Protein AF-A0A8S8YFL4-F1 (afdb_monomer_lite)

pLDDT: mean 92.94, std 5.07, range [57.19, 97.56]

Foldseek 3Di:
DKDFDFDPPADLVRQQAQVRTDDIDDDVVCVDPVNVLLSVLVVQLVNCVRNSCVDCDPVSVVSSVVPPDPVSVVCVVVVVVVVLLVQFQWWFADPPPRDTDGHNDDPVQVDADPPVRHTTDIDTRDD

Structure (mmCIF, N/CA/C/O backbone):
data_AF-A0A8S8YFL4-F1
#
_entry.id   AF-A0A8S8YFL4-F1
#
loop_
_atom_site.group_PDB
_atom_site.id
_atom_site.type_symbol
_atom_site.label_atom_id
_atom_site.label_alt_id
_atom_site.label_comp_id
_atom_site.label_asym_id
_atom_site.label_entity_id
_atom_site.label_seq_id
_atom_site.pdbx_PDB_ins_code
_atom_site.Cartn_x
_atom_site.Cartn_y
_atom_site.Cartn_z
_atom_site.occupancy
_atom_site.B_iso_or_equiv
_atom_site.auth_seq_id
_atom_site.auth_comp_id
_atom_site.auth_asym_id
_atom_site.auth_atom_id
_atom_site.pdbx_PDB_model_num
ATOM 1 N N . MET A 1 1 ? 3.281 -4.051 2.993 1.00 66.69 1 MET A N 1
ATOM 2 C CA . MET A 1 1 ? 3.580 -3.360 1.726 1.00 66.69 1 MET A CA 1
ATOM 3 C C . MET A 1 1 ? 4.784 -4.045 1.109 1.00 66.69 1 MET A C 1
ATOM 5 O O . MET A 1 1 ? 5.676 -4.395 1.877 1.00 66.69 1 MET A O 1
ATOM 9 N N . LEU A 1 2 ? 4.755 -4.304 -0.199 1.00 84.00 2 LEU A N 1
ATOM 10 C CA . LEU A 1 2 ? 5.945 -4.722 -0.941 1.00 84.00 2 LEU A CA 1
ATOM 11 C C . LEU A 1 2 ? 6.765 -3.480 -1.292 1.00 84.00 2 LEU A C 1
ATOM 13 O O . LEU A 1 2 ? 6.191 -2.397 -1.393 1.00 84.00 2 LEU A O 1
ATOM 17 N N . VAL A 1 3 ? 8.089 -3.615 -1.353 1.00 90.00 3 VAL A N 1
ATOM 18 C CA . VAL A 1 3 ? 8.978 -2.486 -1.656 1.00 90.00 3 VAL A CA 1
ATOM 19 C C . VAL A 1 3 ? 10.197 -2.961 -2.436 1.00 90.00 3 VAL A C 1
ATOM 21 O O . VAL A 1 3 ? 11.022 -3.704 -1.903 1.00 90.00 3 VAL A O 1
ATOM 24 N N . CYS A 1 4 ? 10.369 -2.451 -3.651 1.00 91.31 4 CYS A N 1
ATOM 25 C CA . CYS A 1 4 ? 11.626 -2.494 -4.379 1.00 91.31 4 CYS A CA 1
ATOM 26 C C . CYS A 1 4 ? 12.638 -1.542 -3.724 1.00 91.31 4 CYS A C 1
ATOM 28 O O . CYS A 1 4 ? 12.422 -0.329 -3.619 1.00 91.31 4 CYS A O 1
ATOM 30 N N . ARG A 1 5 ? 13.754 -2.095 -3.245 1.00 93.44 5 ARG A N 1
ATOM 31 C CA . ARG A 1 5 ? 14.865 -1.333 -2.674 1.00 93.44 5 ARG A CA 1
ATOM 32 C C . ARG A 1 5 ? 16.035 -1.328 -3.632 1.00 93.44 5 ARG A C 1
ATOM 34 O O . ARG A 1 5 ? 16.544 -2.382 -4.000 1.00 93.44 5 ARG A O 1
ATOM 41 N N . TYR A 1 6 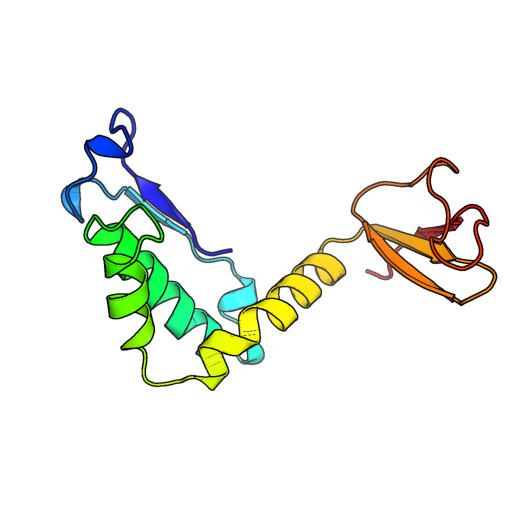? 16.521 -0.134 -3.926 1.00 94.19 6 TYR A N 1
ATOM 42 C CA . TYR A 1 6 ? 17.676 0.082 -4.786 1.00 94.19 6 TYR A CA 1
ATOM 43 C C . TYR A 1 6 ? 18.982 0.080 -3.987 1.00 94.19 6 TYR A C 1
ATOM 45 O O . TYR A 1 6 ? 18.990 0.222 -2.756 1.00 94.19 6 TYR A O 1
ATOM 53 N N . ARG A 1 7 ? 20.101 -0.119 -4.684 1.00 93.81 7 ARG A N 1
ATOM 54 C CA . ARG A 1 7 ? 21.445 -0.044 -4.107 1.00 93.81 7 ARG A CA 1
ATOM 55 C C . ARG A 1 7 ? 21.712 1.367 -3.571 1.00 93.81 7 ARG A C 1
ATOM 57 O O . ARG A 1 7 ? 21.191 2.362 -4.074 1.00 93.81 7 ARG A O 1
ATOM 64 N N . ARG A 1 8 ? 22.512 1.455 -2.504 1.00 92.25 8 ARG A N 1
ATOM 65 C CA . ARG A 1 8 ? 22.881 2.746 -1.899 1.00 92.25 8 ARG A CA 1
ATOM 66 C C . ARG A 1 8 ? 23.654 3.593 -2.915 1.00 92.25 8 ARG A C 1
ATOM 68 O O . ARG A 1 8 ? 24.486 3.056 -3.633 1.00 92.25 8 ARG A O 1
ATOM 75 N N . GLY A 1 9 ? 23.398 4.900 -2.929 1.00 90.25 9 GLY A N 1
ATOM 76 C CA . GLY A 1 9 ? 24.077 5.856 -3.813 1.00 90.25 9 GLY A CA 1
ATOM 77 C C . GLY A 1 9 ? 23.388 6.100 -5.158 1.00 90.25 9 GLY A C 1
ATOM 78 O O . GLY A 1 9 ? 23.768 7.036 -5.849 1.00 90.25 9 GLY A O 1
ATOM 79 N N . ILE A 1 10 ? 22.351 5.329 -5.506 1.00 88.50 10 ILE A N 1
ATOM 80 C CA . ILE A 1 10 ? 21.576 5.529 -6.737 1.00 88.50 10 ILE A CA 1
ATOM 81 C C . ILE A 1 10 ? 20.380 6.435 -6.435 1.00 88.50 10 ILE A C 1
ATOM 83 O O . ILE A 1 10 ? 19.535 6.115 -5.592 1.00 88.50 10 ILE A O 1
ATOM 87 N N . SER A 1 11 ? 20.303 7.582 -7.107 1.00 87.75 11 SER A N 1
ATOM 88 C CA . SER A 1 11 ? 19.131 8.459 -7.032 1.00 87.75 11 SER A CA 1
ATOM 89 C C . SER A 1 11 ? 17.991 7.935 -7.908 1.00 87.75 11 SER A C 1
ATOM 91 O O . SER A 1 11 ? 18.220 7.205 -8.868 1.00 87.75 11 SER A O 1
ATOM 93 N N . LYS A 1 12 ? 16.745 8.349 -7.635 1.00 82.50 12 LYS A N 1
ATOM 94 C CA . LYS A 1 12 ? 15.580 7.894 -8.417 1.00 82.50 12 LYS A CA 1
ATOM 95 C C . LYS A 1 12 ? 15.700 8.146 -9.923 1.00 82.50 12 LYS A C 1
ATOM 97 O O . LYS A 1 12 ? 15.211 7.337 -10.698 1.00 82.50 12 LYS A O 1
ATOM 102 N N . ALA A 1 13 ? 16.341 9.248 -10.312 1.00 86.38 13 ALA A N 1
ATOM 103 C CA . ALA A 1 13 ? 16.539 9.620 -11.711 1.00 86.38 13 ALA A CA 1
ATOM 104 C C . ALA A 1 13 ? 17.612 8.775 -12.423 1.00 86.38 13 ALA A C 1
ATOM 106 O O . ALA A 1 13 ? 17.664 8.773 -13.645 1.00 86.38 13 ALA A O 1
ATOM 107 N N . GLN A 1 14 ? 18.465 8.077 -11.668 1.00 89.62 14 GLN A N 1
ATOM 108 C CA . GLN A 1 14 ? 19.542 7.230 -12.192 1.00 89.62 14 GLN A CA 1
ATOM 109 C C . GLN A 1 14 ? 19.158 5.750 -12.265 1.00 89.62 14 GLN A C 1
ATOM 111 O O . GLN A 1 14 ? 19.923 4.959 -12.806 1.00 89.62 14 GLN A O 1
ATOM 116 N N . ILE A 1 15 ? 18.012 5.364 -11.698 1.00 92.12 15 ILE A N 1
ATOM 117 C CA . ILE A 1 15 ? 17.552 3.978 -11.737 1.00 92.12 15 ILE A CA 1
ATOM 118 C C . ILE A 1 15 ? 17.213 3.635 -13.184 1.00 92.12 15 ILE A C 1
ATOM 120 O O . ILE A 1 15 ? 16.320 4.232 -13.784 1.00 92.12 15 ILE A O 1
ATOM 124 N N . SER A 1 16 ? 17.927 2.652 -13.710 1.00 90.56 16 SER A N 1
ATOM 125 C CA . SER A 1 16 ? 17.874 2.241 -15.109 1.00 90.56 16 SER A CA 1
ATOM 126 C C . SER A 1 16 ? 17.317 0.832 -15.289 1.00 90.56 16 SER A C 1
ATOM 128 O O . SER A 1 16 ? 16.806 0.511 -16.359 1.00 90.56 16 SER A O 1
ATOM 130 N N . GLY A 1 17 ? 17.374 -0.005 -14.248 1.00 92.19 17 GLY A N 1
ATOM 131 C CA . GLY A 1 17 ? 16.852 -1.362 -14.327 1.00 92.19 17 GLY A CA 1
ATOM 132 C C . GLY A 1 17 ? 17.313 -2.296 -13.204 1.00 92.19 17 GLY A C 1
ATOM 133 O O . GLY A 1 17 ? 17.737 -1.843 -12.135 1.00 92.19 17 GLY A O 1
ATOM 134 N N . PRO A 1 18 ? 17.249 -3.623 -13.433 1.00 93.75 18 PRO A N 1
ATOM 135 C CA . PRO A 1 18 ? 17.409 -4.618 -12.373 1.00 93.75 18 PRO A CA 1
ATOM 136 C C . PRO A 1 18 ? 18.779 -4.619 -11.685 1.00 93.75 18 PRO A C 1
ATOM 138 O O . PRO A 1 18 ? 18.869 -4.985 -10.515 1.00 93.75 18 PRO A O 1
ATOM 141 N N . SER A 1 19 ? 19.845 -4.187 -12.368 1.00 94.19 19 SER A N 1
ATOM 142 C CA . SER A 1 19 ? 21.195 -4.070 -11.789 1.00 94.19 19 SER A CA 1
ATOM 143 C C . SER A 1 19 ? 21.254 -3.106 -10.603 1.00 94.19 19 SER A C 1
ATOM 145 O O . SER A 1 19 ? 22.072 -3.282 -9.695 1.00 94.19 19 SER A O 1
ATOM 147 N N . ASP A 1 20 ? 20.357 -2.122 -10.588 1.00 94.81 20 ASP A N 1
ATOM 148 C CA . ASP A 1 20 ? 20.268 -1.090 -9.559 1.00 94.81 20 ASP A CA 1
ATOM 149 C C . ASP A 1 20 ? 19.438 -1.555 -8.357 1.00 94.81 20 ASP A C 1
ATOM 151 O O . ASP A 1 20 ? 19.451 -0.922 -7.297 1.00 94.81 20 ASP A O 1
ATOM 155 N N . VAL A 1 21 ? 18.730 -2.681 -8.487 1.00 95.19 21 VAL A N 1
ATOM 156 C CA . VAL A 1 21 ? 17.904 -3.270 -7.435 1.00 95.19 21 VAL A CA 1
ATOM 157 C C . VAL A 1 21 ? 18.782 -4.068 -6.475 1.00 95.19 21 VAL A C 1
ATOM 159 O O . VAL A 1 21 ? 19.644 -4.857 -6.859 1.00 95.19 21 VAL A O 1
ATOM 162 N N . ARG A 1 22 ? 18.565 -3.854 -5.178 1.00 95.56 22 ARG A N 1
ATOM 163 C CA . ARG A 1 22 ? 19.196 -4.612 -4.095 1.00 95.56 22 ARG A CA 1
ATOM 164 C C . ARG A 1 22 ? 18.320 -5.782 -3.664 1.00 95.56 22 ARG A C 1
ATOM 166 O O . ARG A 1 22 ? 18.818 -6.886 -3.489 1.00 95.56 22 ARG A O 1
ATOM 173 N N . CYS A 1 23 ? 17.041 -5.520 -3.417 1.00 94.62 23 CYS A N 1
ATOM 174 C CA . CYS A 1 23 ? 16.068 -6.532 -3.016 1.00 94.62 23 CYS A CA 1
ATOM 175 C C . CYS A 1 23 ? 14.640 -6.037 -3.254 1.00 94.62 23 CYS A C 1
ATOM 177 O O . CYS A 1 23 ? 14.392 -4.831 -3.285 1.00 94.62 23 CYS A O 1
ATOM 179 N N . VAL A 1 24 ? 13.702 -6.976 -3.364 1.00 93.50 24 VAL A N 1
ATOM 180 C CA . VAL A 1 24 ? 12.263 -6.706 -3.297 1.00 93.50 24 VAL A CA 1
ATOM 181 C C . VAL A 1 24 ? 11.747 -7.312 -1.998 1.00 93.50 24 VAL A C 1
ATOM 183 O O . VAL A 1 24 ? 11.753 -8.530 -1.829 1.00 93.50 24 VAL A O 1
ATOM 186 N N . ASP A 1 25 ? 11.337 -6.463 -1.060 1.00 93.94 25 ASP A N 1
ATOM 187 C CA . ASP A 1 25 ? 10.814 -6.916 0.226 1.00 93.94 25 ASP A CA 1
ATOM 188 C C . ASP A 1 25 ? 9.338 -7.282 0.089 1.00 93.94 25 ASP A C 1
ATOM 190 O O . ASP A 1 25 ? 8.545 -6.492 -0.429 1.00 93.94 25 ASP A O 1
ATOM 194 N N . ILE A 1 26 ? 8.952 -8.435 0.639 1.00 90.38 26 ILE A N 1
ATOM 195 C CA . ILE A 1 26 ? 7.560 -8.880 0.697 1.00 90.38 26 ILE A CA 1
ATOM 196 C C . ILE A 1 26 ? 7.069 -8.875 2.135 1.00 90.38 26 ILE A C 1
ATOM 198 O O . ILE A 1 26 ? 7.676 -9.449 3.034 1.00 90.38 26 ILE A O 1
ATOM 202 N N . HIS A 1 27 ? 5.933 -8.217 2.363 1.00 90.69 27 HIS A N 1
ATOM 203 C CA . HIS A 1 27 ? 5.309 -8.228 3.676 1.00 90.69 27 HIS A CA 1
ATOM 204 C C . HIS A 1 27 ? 4.718 -9.620 3.962 1.00 90.69 27 HIS A C 1
ATOM 206 O O . HIS A 1 27 ? 3.858 -10.044 3.191 1.00 90.69 27 HIS A O 1
ATOM 212 N N . PRO A 1 28 ? 5.051 -10.284 5.086 1.00 92.12 28 PRO A N 1
ATOM 213 C CA . PRO A 1 28 ? 4.643 -11.670 5.348 1.00 92.12 28 PRO A CA 1
ATOM 214 C C . PRO A 1 28 ? 3.135 -11.928 5.246 1.00 92.12 28 PRO A C 1
ATOM 216 O O . PRO A 1 28 ? 2.715 -12.937 4.701 1.00 92.12 28 PRO A O 1
ATOM 219 N N . VAL A 1 29 ? 2.300 -10.981 5.693 1.00 93.31 29 VAL A N 1
ATOM 220 C CA . VAL A 1 29 ? 0.828 -11.081 5.566 1.00 93.31 29 VAL A CA 1
ATOM 221 C C . VAL A 1 29 ? 0.363 -11.211 4.111 1.00 93.31 29 VAL A C 1
ATOM 223 O O . VAL A 1 29 ? -0.614 -11.895 3.857 1.00 93.31 29 VAL A O 1
ATOM 226 N N . ALA A 1 30 ? 1.061 -10.617 3.137 1.00 92.50 30 ALA A N 1
ATOM 227 C CA . ALA A 1 30 ? 0.698 -10.791 1.728 1.00 92.50 30 ALA A CA 1
ATOM 228 C C . ALA A 1 30 ? 0.873 -12.249 1.263 1.00 92.50 30 ALA A C 1
ATOM 230 O O . ALA A 1 30 ? 0.181 -12.680 0.352 1.00 92.50 30 ALA A O 1
ATOM 231 N N . MET A 1 31 ? 1.754 -13.018 1.910 1.00 92.50 31 MET A N 1
ATOM 232 C CA . MET A 1 31 ? 2.007 -14.422 1.576 1.00 92.50 31 MET A CA 1
ATOM 233 C C . MET A 1 31 ? 0.970 -15.387 2.165 1.00 92.50 31 MET A C 1
ATOM 235 O O . MET A 1 31 ? 1.034 -16.582 1.889 1.00 92.50 31 MET A O 1
ATOM 239 N N . GLN A 1 32 ? 0.024 -14.899 2.972 1.00 94.81 32 GLN A N 1
ATOM 240 C CA . GLN A 1 32 ? -1.070 -15.728 3.474 1.00 94.81 32 GLN A CA 1
ATOM 241 C C . GLN A 1 32 ? -2.059 -16.044 2.338 1.00 94.81 32 GLN A C 1
ATOM 243 O O . GLN A 1 32 ? -2.203 -15.273 1.385 1.00 94.81 32 GLN A O 1
ATOM 248 N N . VAL A 1 33 ? -2.715 -17.205 2.415 1.00 94.50 33 VAL A N 1
ATOM 249 C CA . VAL A 1 33 ? -3.519 -17.779 1.319 1.00 94.50 33 VAL A CA 1
ATOM 250 C C . VAL A 1 33 ? -4.613 -16.821 0.848 1.00 94.50 33 VAL A C 1
ATOM 252 O O . VAL A 1 33 ? -4.817 -16.664 -0.356 1.00 94.50 33 VAL A O 1
ATOM 255 N N . GLU A 1 34 ? -5.256 -16.122 1.776 1.00 94.88 34 GLU A N 1
ATOM 256 C CA . GLU A 1 34 ? -6.317 -15.154 1.508 1.00 94.88 34 GLU A CA 1
ATOM 257 C C . GLU A 1 34 ? -5.844 -13.941 0.684 1.00 94.88 34 GLU A C 1
ATOM 259 O O . GLU A 1 34 ? -6.646 -13.284 0.019 1.00 94.88 34 GLU A O 1
ATOM 264 N N . TRP A 1 35 ? -4.537 -13.659 0.676 1.00 95.88 35 TRP A N 1
ATOM 265 C CA . TRP A 1 35 ? -3.933 -12.529 -0.032 1.00 95.88 35 TRP A CA 1
ATOM 266 C C . TRP A 1 35 ? -3.133 -12.937 -1.267 1.00 95.88 35 TRP A C 1
ATOM 268 O O . TRP A 1 35 ? -2.610 -12.063 -1.956 1.00 95.88 35 TRP A O 1
ATOM 278 N N . ARG A 1 36 ? -3.075 -14.230 -1.608 1.00 92.69 36 ARG A N 1
ATOM 279 C CA . ARG A 1 36 ? -2.213 -14.760 -2.679 1.00 92.69 36 ARG A CA 1
ATOM 280 C C . ARG A 1 36 ? -2.404 -14.059 -4.029 1.00 92.69 36 ARG A C 1
ATOM 282 O O . ARG A 1 36 ? -1.421 -13.749 -4.699 1.00 92.69 36 ARG A O 1
ATOM 289 N N . LEU A 1 37 ? -3.648 -13.773 -4.422 1.00 94.25 37 LEU A N 1
ATOM 290 C CA . LEU A 1 37 ? -3.940 -13.047 -5.668 1.00 94.25 37 LEU A CA 1
ATOM 291 C C . LEU A 1 37 ? -3.386 -11.620 -5.637 1.00 94.25 37 LEU A C 1
ATOM 293 O O . LEU A 1 37 ? -2.784 -11.158 -6.605 1.00 94.25 37 LEU A O 1
ATOM 297 N N . TYR A 1 38 ? -3.560 -10.937 -4.507 1.00 95.62 38 TYR A N 1
ATOM 298 C CA . TYR A 1 38 ? -3.046 -9.589 -4.319 1.00 95.62 38 TYR A CA 1
ATOM 299 C C . TYR A 1 38 ? -1.515 -9.565 -4.258 1.00 95.62 38 TYR A C 1
ATOM 301 O O . TYR A 1 38 ? -0.895 -8.668 -4.820 1.00 95.62 38 TYR A O 1
ATOM 309 N N . ALA A 1 39 ? -0.893 -10.571 -3.640 1.00 94.69 39 ALA A N 1
ATOM 310 C CA . ALA A 1 39 ? 0.557 -10.713 -3.614 1.00 94.69 39 ALA A CA 1
ATOM 311 C C . ALA A 1 39 ? 1.145 -10.890 -5.013 1.00 94.69 39 ALA A C 1
ATOM 313 O O . ALA A 1 39 ? 2.127 -10.228 -5.329 1.00 94.69 39 ALA A O 1
ATOM 314 N N . ALA A 1 40 ? 0.526 -11.710 -5.868 1.00 95.12 40 ALA A N 1
ATOM 315 C CA . ALA A 1 40 ? 0.962 -11.870 -7.254 1.00 95.12 40 ALA A CA 1
ATOM 316 C C . ALA A 1 40 ? 0.931 -10.534 -8.020 1.00 95.12 40 ALA A C 1
ATOM 318 O O . ALA A 1 40 ? 1.907 -10.178 -8.679 1.00 95.12 40 ALA A O 1
ATOM 319 N N . PHE A 1 41 ? -0.144 -9.755 -7.857 1.00 96.25 41 PHE A N 1
ATOM 320 C CA . PHE A 1 41 ? -0.239 -8.411 -8.431 1.00 96.25 41 PHE A CA 1
ATOM 321 C C . PHE A 1 41 ? 0.837 -7.459 -7.882 1.00 96.25 41 PHE A C 1
ATOM 323 O O . PHE A 1 41 ? 1.474 -6.739 -8.645 1.00 96.25 41 PHE A O 1
ATOM 330 N N . LEU A 1 42 ? 1.082 -7.465 -6.570 1.00 95.25 42 LEU A N 1
ATOM 331 C CA . LEU A 1 42 ? 2.111 -6.617 -5.968 1.00 95.25 42 LEU A CA 1
ATOM 332 C C . LEU A 1 42 ? 3.524 -7.010 -6.421 1.00 95.25 42 LEU A C 1
ATOM 334 O O . LEU A 1 42 ? 4.352 -6.134 -6.631 1.00 95.25 42 LEU A O 1
ATOM 338 N N . ILE A 1 43 ? 3.808 -8.301 -6.609 1.00 95.31 43 ILE A N 1
ATOM 339 C CA . ILE A 1 43 ? 5.091 -8.755 -7.166 1.00 95.31 43 ILE A CA 1
ATOM 340 C C . ILE A 1 43 ? 5.255 -8.230 -8.596 1.00 95.31 43 ILE A C 1
ATOM 342 O O . ILE A 1 43 ? 6.328 -7.744 -8.939 1.00 95.31 43 ILE A O 1
ATOM 346 N N . TYR A 1 44 ? 4.194 -8.262 -9.408 1.00 96.56 44 TYR A N 1
ATOM 347 C CA . TYR A 1 44 ? 4.208 -7.656 -10.739 1.00 96.56 44 TYR A CA 1
ATOM 348 C C . TYR A 1 44 ? 4.453 -6.138 -10.688 1.00 96.56 44 TYR A C 1
ATOM 350 O O . TYR A 1 44 ? 5.275 -5.622 -11.440 1.00 96.56 44 TYR A O 1
ATOM 358 N N . HIS A 1 45 ? 3.818 -5.427 -9.754 1.00 96.12 45 HIS A N 1
ATOM 359 C CA . HIS A 1 45 ? 4.055 -3.998 -9.526 1.00 96.12 45 HIS A CA 1
ATOM 360 C C . HIS A 1 45 ? 5.525 -3.698 -9.192 1.00 96.12 45 HIS A C 1
ATOM 362 O O . HIS A 1 45 ? 6.141 -2.824 -9.803 1.00 96.12 45 HIS A O 1
ATOM 368 N N . GLU A 1 46 ? 6.119 -4.452 -8.263 1.00 95.81 46 GLU A N 1
ATOM 369 C CA . GLU A 1 46 ? 7.535 -4.287 -7.917 1.00 95.81 46 GLU A CA 1
ATOM 370 C C . GLU A 1 46 ? 8.474 -4.719 -9.045 1.00 95.81 46 GLU A C 1
ATOM 372 O O . GLU A 1 46 ? 9.562 -4.165 -9.180 1.00 95.81 46 GLU A O 1
ATOM 377 N N . PHE A 1 47 ? 8.066 -5.673 -9.882 1.00 95.88 47 PHE A N 1
ATOM 378 C CA . PHE A 1 47 ? 8.809 -6.038 -11.083 1.00 95.88 47 PHE A CA 1
ATOM 379 C C . PHE A 1 47 ? 8.895 -4.860 -12.063 1.00 95.88 47 PHE A C 1
ATOM 381 O O . PHE A 1 47 ? 9.977 -4.579 -12.570 1.00 95.88 47 PHE A O 1
ATOM 388 N N . LEU A 1 48 ? 7.813 -4.099 -12.265 1.00 96.62 48 LEU A N 1
ATOM 389 C CA . LEU A 1 48 ? 7.860 -2.875 -13.078 1.00 96.62 48 LEU A CA 1
ATOM 390 C C . LEU A 1 48 ? 8.817 -1.832 -12.485 1.00 96.62 48 LEU A C 1
ATOM 392 O O . LEU A 1 48 ? 9.595 -1.218 -13.215 1.00 96.62 48 LEU A O 1
ATOM 396 N N . HIS A 1 49 ? 8.822 -1.672 -11.161 1.00 95.75 49 HIS A N 1
ATOM 397 C CA . HIS A 1 49 ? 9.814 -0.838 -10.484 1.00 95.75 49 HIS A CA 1
ATOM 398 C C . HIS A 1 49 ? 11.246 -1.340 -10.715 1.00 95.75 49 HIS A C 1
ATOM 400 O O . HIS A 1 49 ? 12.132 -0.545 -11.025 1.00 95.75 49 HIS A O 1
ATOM 406 N N . ALA A 1 50 ? 11.469 -2.653 -10.637 1.00 95.31 50 ALA A N 1
ATOM 407 C CA . ALA A 1 50 ? 12.768 -3.264 -10.891 1.00 95.31 50 ALA A CA 1
ATOM 408 C C . ALA A 1 50 ? 13.252 -3.083 -12.338 1.00 95.31 50 ALA A C 1
ATOM 410 O O . ALA A 1 50 ? 14.455 -3.014 -12.563 1.00 95.31 50 ALA A O 1
ATOM 411 N N . LEU A 1 51 ? 12.343 -2.948 -13.307 1.00 95.44 51 LEU A N 1
ATOM 412 C CA . LEU A 1 51 ? 12.669 -2.616 -14.699 1.00 95.44 51 LEU A CA 1
ATOM 413 C C . LEU A 1 51 ? 13.025 -1.136 -14.924 1.00 95.44 51 LEU A C 1
ATOM 415 O O . LEU A 1 51 ? 13.331 -0.757 -16.048 1.00 95.44 51 LEU A O 1
ATOM 419 N N . GLY A 1 52 ? 12.991 -0.298 -13.884 1.00 93.81 52 GLY A N 1
ATOM 420 C CA . GLY A 1 52 ? 13.347 1.120 -13.970 1.00 93.81 52 GLY A CA 1
ATOM 421 C C . GLY A 1 52 ? 12.155 2.074 -14.056 1.00 93.81 52 GLY A C 1
ATOM 422 O O . GLY A 1 52 ? 12.338 3.291 -14.011 1.00 93.81 52 GLY A O 1
ATOM 423 N N . TYR A 1 53 ? 10.917 1.570 -14.082 1.00 94.31 53 TYR A N 1
ATOM 424 C CA . TYR A 1 53 ? 9.723 2.417 -14.020 1.00 94.31 53 TYR A CA 1
ATOM 425 C C . TYR A 1 53 ? 9.449 2.843 -12.571 1.00 94.31 53 TYR A C 1
ATOM 427 O O . TYR A 1 53 ? 8.597 2.291 -11.878 1.00 94.31 53 TYR A O 1
ATOM 435 N N . THR A 1 54 ? 10.222 3.803 -12.064 1.00 90.19 54 THR A N 1
ATOM 436 C CA . THR A 1 54 ? 10.198 4.203 -10.642 1.00 90.19 54 THR A CA 1
ATOM 437 C C . THR A 1 54 ? 9.038 5.123 -10.273 1.00 90.19 54 THR A C 1
ATOM 439 O O . THR A 1 54 ? 8.621 5.165 -9.113 1.00 90.19 54 THR A O 1
ATOM 442 N N . GLY A 1 55 ? 8.530 5.880 -11.246 1.00 88.94 55 GLY A N 1
ATOM 443 C CA . GLY A 1 55 ? 7.363 6.737 -11.100 1.00 88.94 55 GLY A CA 1
ATOM 444 C C . GLY A 1 55 ? 6.095 6.020 -11.544 1.00 88.94 55 GLY A C 1
ATOM 445 O O . GLY A 1 55 ? 6.095 5.292 -12.530 1.00 88.94 55 GLY A O 1
ATOM 446 N N . HIS A 1 56 ? 4.983 6.278 -10.860 1.00 92.50 56 HIS A N 1
ATOM 447 C CA . HIS A 1 56 ? 3.656 5.807 -11.271 1.00 92.50 56 HIS A CA 1
ATOM 448 C C . HIS A 1 56 ? 3.057 6.670 -12.396 1.00 92.50 56 HIS A C 1
ATOM 450 O O . HIS A 1 56 ? 1.914 7.124 -12.297 1.00 92.50 56 HIS A O 1
ATOM 456 N N . ASP A 1 57 ? 3.853 6.942 -13.430 1.00 94.38 57 ASP A N 1
ATOM 457 C CA . ASP A 1 57 ? 3.487 7.777 -14.573 1.00 94.38 57 ASP A CA 1
ATOM 458 C C . ASP A 1 57 ? 2.549 7.056 -15.562 1.00 94.38 57 ASP A C 1
ATOM 460 O O . ASP A 1 57 ? 2.107 5.926 -15.344 1.00 94.38 57 ASP A O 1
ATOM 464 N N . ARG A 1 58 ? 2.214 7.717 -16.677 1.00 96.69 58 ARG A N 1
ATOM 465 C CA . ARG A 1 58 ? 1.315 7.149 -17.693 1.00 96.69 58 ARG A CA 1
ATOM 466 C C . ARG A 1 58 ? 1.840 5.828 -18.267 1.00 96.69 58 ARG A C 1
ATOM 468 O O . ARG A 1 58 ? 1.030 4.945 -18.543 1.00 96.69 58 ARG A O 1
ATOM 475 N N . THR A 1 59 ? 3.148 5.690 -18.467 1.00 96.44 59 THR A N 1
ATOM 476 C CA . THR A 1 59 ? 3.755 4.467 -19.007 1.00 96.44 59 THR A CA 1
ATOM 477 C C . THR A 1 59 ? 3.666 3.345 -17.985 1.00 96.44 59 THR A C 1
ATOM 479 O O . THR A 1 59 ? 3.167 2.271 -18.317 1.00 96.44 59 THR A O 1
ATOM 482 N N . PHE A 1 60 ? 4.022 3.620 -16.727 1.00 96.69 60 PHE A N 1
ATOM 483 C CA . PHE A 1 60 ? 3.860 2.669 -15.631 1.00 96.69 60 PHE A CA 1
ATOM 484 C C . PHE A 1 60 ? 2.415 2.183 -15.532 1.00 96.69 60 PHE A C 1
ATOM 486 O O . PHE A 1 60 ? 2.170 0.984 -15.500 1.00 96.69 60 PHE A O 1
ATOM 493 N N . ARG A 1 61 ? 1.438 3.099 -15.528 1.00 96.44 61 ARG A N 1
ATOM 494 C CA . ARG A 1 61 ? 0.017 2.739 -15.401 1.00 96.44 61 ARG A CA 1
ATOM 495 C C . ARG A 1 61 ? -0.496 1.923 -16.584 1.00 96.44 61 ARG A C 1
ATOM 497 O O . ARG A 1 61 ? -1.343 1.059 -16.386 1.00 96.44 61 ARG A O 1
ATOM 504 N N . ARG A 1 62 ? 0.015 2.164 -17.797 1.00 97.31 62 ARG A N 1
ATOM 505 C CA . ARG A 1 62 ? -0.295 1.339 -18.976 1.00 97.31 62 ARG A CA 1
ATOM 506 C C . ARG A 1 62 ? 0.239 -0.079 -18.824 1.00 97.31 62 ARG A C 1
ATOM 508 O O . ARG A 1 62 ? -0.499 -1.012 -19.105 1.00 97.31 62 ARG A O 1
ATOM 515 N N . LEU A 1 63 ? 1.482 -0.228 -18.365 1.00 97.56 63 LEU A N 1
ATOM 516 C CA . LEU A 1 63 ? 2.082 -1.536 -18.108 1.00 97.56 63 LEU A CA 1
ATOM 517 C C . LEU A 1 63 ? 1.351 -2.255 -16.971 1.00 97.56 63 LEU A C 1
ATOM 519 O O . LEU A 1 63 ? 0.899 -3.375 -17.153 1.00 97.56 63 LEU A O 1
ATOM 523 N N . GLU A 1 64 ? 1.128 -1.584 -15.842 1.00 96.69 64 GLU A N 1
ATOM 524 C CA . GLU A 1 64 ? 0.401 -2.128 -14.690 1.00 96.69 64 GLU A CA 1
ATOM 525 C C . GLU A 1 64 ? -1.002 -2.637 -15.071 1.00 96.69 64 GLU A C 1
ATOM 527 O O . GLU A 1 64 ? -1.440 -3.677 -14.579 1.00 96.69 64 GLU A O 1
ATOM 532 N N . ALA A 1 65 ? -1.688 -1.945 -15.988 1.00 95.88 65 ALA A N 1
ATOM 533 C CA . ALA A 1 65 ? -3.005 -2.330 -16.491 1.00 95.88 65 ALA A CA 1
ATOM 534 C C . ALA A 1 65 ? -3.008 -3.599 -17.366 1.00 95.88 65 ALA A C 1
ATOM 536 O O . ALA A 1 65 ? -4.080 -4.154 -17.596 1.00 95.88 65 ALA A O 1
ATOM 537 N N . LEU A 1 66 ? -1.847 -4.085 -17.826 1.00 96.69 66 LEU A N 1
ATOM 538 C CA . LEU A 1 66 ? -1.734 -5.369 -18.532 1.00 96.69 66 LEU A CA 1
ATOM 539 C C . LEU A 1 66 ? -1.917 -6.572 -17.596 1.00 96.69 66 LEU A C 1
ATOM 541 O O . LEU A 1 66 ? -2.020 -7.705 -18.066 1.00 96.69 66 LEU A O 1
ATOM 545 N N . TRP A 1 67 ? -1.964 -6.355 -16.277 1.00 96.88 67 TRP A N 1
ATOM 546 C CA . TRP A 1 67 ? -2.243 -7.420 -15.326 1.00 96.88 67 TRP A CA 1
ATOM 547 C C . TRP A 1 67 ? -3.656 -8.002 -15.545 1.00 96.88 67 TRP A C 1
ATOM 549 O O . TRP A 1 67 ? -4.648 -7.282 -15.413 1.00 96.88 67 TRP A O 1
ATOM 559 N N . PRO A 1 68 ? -3.791 -9.314 -15.813 1.00 94.31 68 PRO A N 1
ATOM 560 C CA . PRO A 1 68 ? -5.053 -9.889 -16.286 1.00 94.31 68 PRO A CA 1
ATOM 561 C C . PRO A 1 68 ? -6.126 -10.004 -15.194 1.00 94.31 68 PRO A C 1
ATOM 563 O O . PRO A 1 68 ? -7.321 -10.047 -15.484 1.00 94.31 68 PRO A O 1
ATOM 566 N N . ASN A 1 69 ? -5.728 -10.068 -13.919 1.00 93.25 69 ASN A N 1
ATOM 567 C CA . ASN A 1 69 ? -6.651 -10.292 -12.811 1.00 93.25 69 ASN A CA 1
ATOM 568 C C . ASN A 1 69 ? -7.054 -8.969 -12.141 1.00 93.25 69 ASN A C 1
ATOM 570 O O . ASN A 1 69 ? -6.402 -8.490 -11.211 1.00 93.25 69 ASN A O 1
ATOM 574 N N . THR A 1 70 ? -8.179 -8.405 -12.583 1.00 90.94 70 THR A N 1
ATOM 575 C CA . THR A 1 70 ? -8.736 -7.155 -12.035 1.00 90.94 70 THR A CA 1
ATOM 576 C C . THR A 1 70 ? -9.307 -7.296 -10.620 1.00 90.94 70 THR A C 1
ATOM 578 O O . THR A 1 70 ? -9.485 -6.294 -9.928 1.00 90.94 70 THR A O 1
ATOM 581 N N . THR A 1 71 ? -9.574 -8.516 -10.143 1.00 91.81 71 THR A N 1
ATOM 582 C CA . THR A 1 71 ? -9.941 -8.745 -8.738 1.00 91.81 71 THR A CA 1
ATOM 583 C C . THR A 1 71 ? -8.762 -8.407 -7.838 1.00 91.81 71 THR A C 1
ATOM 585 O O . THR A 1 71 ? -8.925 -7.657 -6.877 1.00 91.81 71 THR A O 1
ATOM 588 N N . ALA A 1 72 ? -7.560 -8.877 -8.189 1.00 90.94 72 ALA A N 1
ATOM 589 C CA . ALA A 1 72 ? -6.345 -8.611 -7.426 1.00 90.94 72 ALA A CA 1
ATOM 590 C C . ALA A 1 72 ? -6.076 -7.105 -7.274 1.00 90.94 72 ALA A C 1
ATOM 592 O O . ALA A 1 72 ? -5.790 -6.643 -6.171 1.00 90.94 72 ALA A O 1
ATOM 593 N N . THR A 1 73 ? -6.255 -6.313 -8.334 1.00 89.12 73 THR A N 1
ATOM 594 C CA . THR A 1 73 ? -6.002 -4.859 -8.293 1.00 89.12 73 THR A CA 1
ATOM 595 C C . THR A 1 73 ? -6.940 -4.113 -7.333 1.00 89.12 73 THR A C 1
ATOM 597 O O . THR A 1 73 ? -6.566 -3.086 -6.766 1.00 89.12 73 THR A O 1
ATOM 600 N N . LYS A 1 74 ? -8.136 -4.656 -7.066 1.00 93.00 74 LYS A N 1
ATOM 601 C CA . LYS A 1 74 ? -9.131 -4.081 -6.143 1.00 93.00 74 LYS A CA 1
ATOM 602 C C . LYS A 1 74 ? -8.921 -4.488 -4.677 1.00 93.00 74 LYS A C 1
ATOM 604 O O . LYS A 1 74 ? -9.488 -3.862 -3.782 1.00 93.00 74 LYS A O 1
ATOM 609 N N . MET A 1 75 ? -8.085 -5.491 -4.394 1.00 94.56 75 MET A N 1
ATOM 610 C CA . MET A 1 75 ? -7.868 -6.011 -3.032 1.00 94.56 75 MET A CA 1
ATOM 611 C C . MET A 1 75 ? -7.048 -5.074 -2.132 1.00 94.56 75 MET A C 1
ATOM 613 O O . MET A 1 75 ? -7.074 -5.223 -0.907 1.00 94.56 75 MET A O 1
ATOM 617 N N . GLY A 1 76 ? -6.350 -4.080 -2.694 1.00 92.25 76 GLY A N 1
ATOM 618 C CA . GLY A 1 76 ? -5.433 -3.227 -1.933 1.00 92.25 76 GLY A CA 1
ATOM 619 C C . GLY A 1 76 ? -6.082 -2.441 -0.792 1.00 92.25 76 GLY A C 1
ATOM 620 O O . GLY A 1 76 ? -5.491 -2.319 0.285 1.00 92.25 76 GLY A O 1
ATOM 621 N N . ALA A 1 77 ? -7.324 -1.981 -0.972 1.00 92.56 77 ALA A N 1
ATOM 622 C CA . ALA A 1 77 ? -8.070 -1.296 0.083 1.00 92.56 77 ALA A CA 1
ATOM 623 C C . ALA A 1 77 ? -8.369 -2.231 1.269 1.00 92.56 77 ALA A C 1
ATOM 625 O O . ALA A 1 77 ? -8.175 -1.845 2.425 1.00 92.56 77 ALA A O 1
ATOM 626 N N . ALA A 1 78 ? -8.789 -3.468 0.991 1.00 94.44 78 ALA A N 1
ATOM 627 C CA . ALA A 1 78 ? -9.063 -4.475 2.013 1.00 94.44 78 ALA A CA 1
ATOM 628 C C . ALA A 1 78 ? -7.776 -4.904 2.734 1.00 94.44 78 ALA A C 1
ATOM 630 O O . ALA A 1 78 ? -7.741 -4.934 3.965 1.00 94.44 78 ALA A O 1
ATOM 631 N N . PHE A 1 79 ? -6.690 -5.132 1.991 1.00 94.75 79 PHE A N 1
ATOM 632 C CA . PHE A 1 79 ? -5.386 -5.480 2.559 1.00 94.75 79 PHE A CA 1
ATOM 633 C C . PHE A 1 79 ? -4.844 -4.383 3.481 1.00 94.75 79 PHE A C 1
ATOM 635 O O . PHE A 1 79 ? -4.397 -4.650 4.598 1.00 94.75 79 PHE A O 1
ATOM 642 N N . GLY A 1 80 ? -4.922 -3.121 3.046 1.00 92.38 80 GLY A N 1
ATOM 643 C CA . GLY A 1 80 ? -4.506 -1.976 3.854 1.00 92.38 80 GLY A CA 1
ATOM 644 C C . GLY A 1 80 ? -5.308 -1.854 5.151 1.00 92.38 80 GLY A C 1
ATOM 645 O O . GLY A 1 80 ? -4.738 -1.592 6.212 1.00 92.38 80 GLY A O 1
ATOM 646 N N . GLN A 1 81 ? -6.621 -2.098 5.094 1.00 91.69 81 GLN A N 1
ATOM 647 C CA . GLN A 1 81 ? -7.467 -2.138 6.288 1.00 91.69 81 GLN A CA 1
ATOM 648 C C . GLN A 1 81 ? -7.101 -3.298 7.216 1.00 91.69 81 GLN A C 1
ATOM 650 O O . GLN A 1 81 ? -6.987 -3.075 8.422 1.00 91.69 81 GLN A O 1
ATOM 655 N N . HIS A 1 82 ? -6.871 -4.494 6.671 1.00 93.00 82 HIS A N 1
ATOM 656 C CA . HIS A 1 82 ? -6.446 -5.664 7.435 1.00 93.00 82 HIS A CA 1
ATOM 657 C C . HIS A 1 82 ? -5.137 -5.389 8.188 1.00 93.00 82 HIS A C 1
ATOM 659 O O . HIS A 1 82 ? -5.082 -5.545 9.407 1.00 93.00 82 HIS A O 1
ATOM 665 N N . LEU A 1 83 ? -4.109 -4.867 7.506 1.00 92.00 83 LEU A N 1
ATOM 666 C CA . LEU A 1 83 ? -2.844 -4.497 8.150 1.00 92.00 83 LEU A CA 1
ATOM 667 C C . LEU 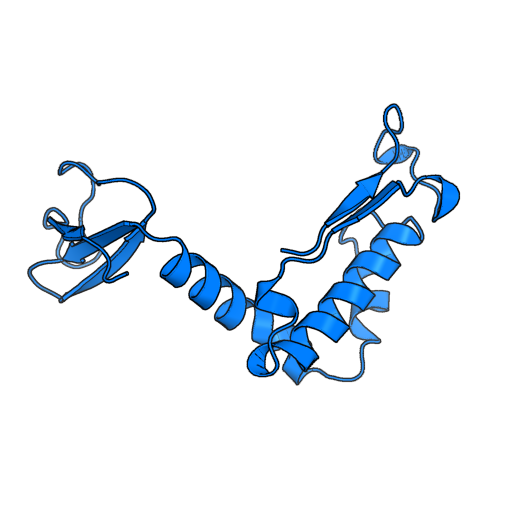A 1 83 ? -3.016 -3.413 9.217 1.00 92.00 83 LEU A C 1
ATOM 669 O O . LEU A 1 83 ? -2.371 -3.466 10.266 1.00 92.00 83 LEU A O 1
ATOM 673 N N . ARG A 1 84 ? -3.875 -2.419 8.963 1.00 90.19 84 ARG A N 1
ATOM 674 C CA . ARG A 1 84 ? -4.135 -1.337 9.918 1.00 90.19 84 ARG A CA 1
ATOM 675 C C . ARG A 1 84 ? -4.803 -1.852 11.190 1.00 90.19 84 ARG A C 1
ATOM 677 O O . ARG A 1 84 ? -4.421 -1.402 12.264 1.00 90.19 84 ARG A O 1
ATOM 684 N N . LYS A 1 85 ? -5.758 -2.778 11.066 1.00 88.81 85 LYS A N 1
ATOM 685 C CA . LYS A 1 85 ? -6.402 -3.447 12.205 1.00 88.81 85 LYS A CA 1
ATOM 686 C C . LYS A 1 85 ? -5.399 -4.318 12.964 1.00 88.81 85 LYS A C 1
ATOM 688 O O . LYS A 1 85 ? -5.219 -4.130 14.156 1.00 88.81 85 LYS A O 1
ATOM 693 N N . LYS A 1 86 ? -4.649 -5.171 12.262 1.00 88.75 86 LYS A N 1
ATOM 694 C CA . LYS A 1 86 ? -3.664 -6.078 12.877 1.00 88.75 86 LYS A CA 1
ATOM 695 C C . LYS A 1 86 ? -2.569 -5.355 13.670 1.00 88.75 86 LYS A C 1
ATOM 697 O O . LYS A 1 86 ? -2.042 -5.886 14.635 1.00 88.75 86 LYS A O 1
ATOM 702 N N . ARG A 1 87 ? -2.181 -4.150 13.241 1.00 90.00 87 ARG A N 1
ATOM 703 C CA . ARG A 1 87 ? -1.132 -3.355 13.901 1.00 90.00 87 ARG A CA 1
ATOM 704 C C . ARG A 1 87 ? -1.673 -2.404 14.973 1.00 90.00 87 ARG A C 1
ATOM 706 O O . ARG A 1 87 ? -0.885 -1.904 15.780 1.00 90.00 87 ARG A O 1
ATOM 713 N N . SER A 1 88 ? -2.969 -2.089 14.953 1.00 91.25 88 SER A N 1
ATOM 714 C CA . SER A 1 88 ? -3.524 -1.115 15.887 1.00 91.25 88 SER A CA 1
ATOM 715 C C . SER A 1 88 ? -3.432 -1.630 17.313 1.00 91.25 88 SER A C 1
ATOM 717 O O . SER A 1 88 ? -3.766 -2.771 17.584 1.00 91.25 88 SER A O 1
ATOM 719 N N . LYS A 1 89 ? -2.993 -0.755 18.215 1.00 93.44 89 LYS A N 1
ATOM 720 C CA . LYS A 1 89 ? -2.978 -0.999 19.664 1.00 93.44 89 LYS A CA 1
ATOM 721 C C . LYS A 1 89 ? -4.161 -0.328 20.360 1.00 93.44 89 LYS A C 1
ATOM 723 O O . LYS A 1 89 ? -4.466 -0.639 21.503 1.00 93.44 89 LYS A O 1
ATOM 728 N N . TRP A 1 90 ? -4.780 0.632 19.675 1.00 94.69 90 TRP A N 1
ATOM 729 C CA . TRP A 1 90 ? -5.847 1.480 20.181 1.00 94.69 90 TRP A CA 1
ATOM 730 C C . TRP A 1 90 ? -6.912 1.663 19.103 1.00 94.69 90 TRP A C 1
ATOM 732 O O . TRP A 1 90 ? -6.598 1.845 17.925 1.00 94.69 90 TRP A O 1
ATOM 742 N N . LEU A 1 91 ? -8.167 1.678 19.519 1.00 94.50 91 LEU A N 1
ATOM 743 C CA . LEU A 1 91 ? -9.314 2.119 18.748 1.00 94.50 91 LEU A CA 1
ATOM 744 C C . LEU A 1 91 ? -9.762 3.458 19.327 1.00 94.50 91 LEU A C 1
ATOM 746 O O . LEU A 1 91 ? -10.097 3.551 20.505 1.00 94.50 91 LEU A O 1
ATOM 750 N N . TRP A 1 92 ? -9.775 4.507 18.504 1.00 95.38 92 TRP A N 1
ATOM 751 C CA . TRP A 1 92 ? -10.465 5.739 18.882 1.00 95.38 92 TRP A CA 1
ATOM 752 C C . TRP A 1 92 ? -11.939 5.559 18.556 1.00 95.38 92 TRP A C 1
ATOM 754 O O . TRP A 1 92 ? -12.305 5.542 17.376 1.00 95.38 92 TRP A O 1
ATOM 764 N N . LYS A 1 93 ? -12.760 5.385 19.590 1.00 96.38 93 LYS A N 1
ATOM 765 C CA . LYS A 1 93 ? -14.185 5.092 19.466 1.00 96.38 93 LYS A CA 1
ATOM 766 C C . LYS A 1 93 ? -15.014 6.320 19.804 1.00 96.38 93 LYS A C 1
ATOM 768 O O . LYS A 1 93 ? -14.794 6.976 20.822 1.00 96.38 93 LYS A O 1
ATOM 773 N N . CYS A 1 94 ? -15.965 6.660 18.941 1.00 96.94 94 CYS A N 1
ATOM 774 C CA . CYS A 1 94 ? -16.955 7.672 19.278 1.00 96.94 94 CYS A CA 1
ATOM 775 C C . CYS A 1 94 ? -17.982 7.062 20.244 1.00 96.94 94 CYS A C 1
ATOM 777 O O . CYS A 1 94 ? -18.618 6.077 19.869 1.00 96.94 94 CYS A O 1
ATOM 779 N N . PRO A 1 95 ? -18.202 7.645 21.435 1.00 96.06 95 PRO A N 1
ATOM 780 C CA . PRO A 1 95 ? -19.174 7.106 22.387 1.00 96.06 95 PRO A CA 1
ATOM 781 C C . PRO A 1 95 ? -20.631 7.251 21.920 1.00 96.06 95 PRO A C 1
ATOM 783 O O . PRO A 1 95 ? -21.499 6.567 22.441 1.00 96.06 95 PRO A O 1
ATOM 786 N N . GLN A 1 96 ? -20.908 8.122 20.942 1.00 96.25 96 GLN A N 1
ATOM 787 C CA . GLN A 1 96 ? -22.272 8.418 20.494 1.00 96.25 96 GLN A CA 1
ATOM 788 C C . GLN A 1 96 ? -22.683 7.631 19.243 1.00 96.25 96 GLN A C 1
ATOM 790 O O . GLN A 1 96 ? -23.743 7.020 19.232 1.00 96.25 96 GLN A O 1
ATOM 795 N N . CYS A 1 97 ? -21.861 7.624 18.186 1.00 96.00 97 CYS A N 1
ATOM 796 C CA . CYS A 1 97 ? -22.169 6.879 16.955 1.00 96.00 97 CYS A CA 1
ATOM 797 C C . CYS A 1 97 ? -21.425 5.544 16.832 1.00 96.00 97 CYS A C 1
ATOM 799 O O . CYS A 1 97 ? -21.548 4.864 15.817 1.00 96.00 97 CYS A O 1
ATOM 801 N N . GLY A 1 98 ? -20.588 5.193 17.809 1.00 94.25 98 GLY A N 1
ATOM 802 C CA . GLY A 1 98 ? -19.855 3.930 17.827 1.00 94.25 98 GLY A CA 1
ATOM 803 C C . GLY A 1 98 ? -18.742 3.801 16.785 1.00 94.25 98 GLY A C 1
ATOM 804 O O . GLY A 1 98 ? -18.075 2.774 16.769 1.00 94.25 98 GLY A O 1
ATOM 805 N N . LYS A 1 99 ? -18.501 4.808 15.930 1.00 94.62 99 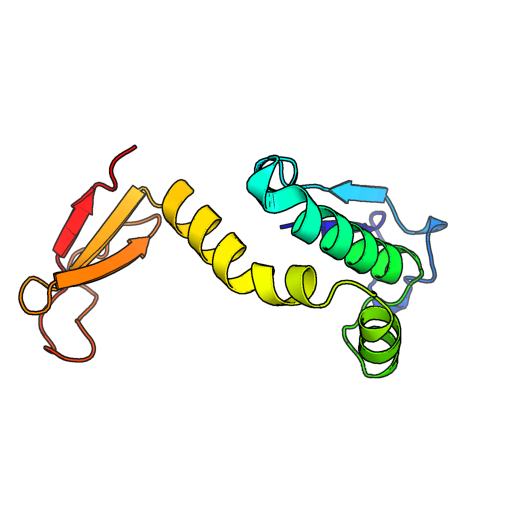LYS A N 1
ATOM 806 C CA . LYS A 1 99 ? -17.455 4.749 14.893 1.00 94.62 99 LYS A CA 1
ATOM 807 C C . LYS A 1 99 ? -16.069 4.549 15.489 1.00 94.62 99 LYS A C 1
ATOM 809 O O . LYS A 1 99 ? -15.695 5.228 16.445 1.00 94.62 99 LYS A O 1
ATOM 814 N N . GLU A 1 100 ? -15.302 3.663 14.861 1.00 94.06 100 GLU A N 1
ATOM 815 C CA . GLU A 1 100 ? -13.982 3.245 15.322 1.00 94.06 100 GLU A CA 1
ATOM 816 C C . GLU A 1 100 ? -12.890 3.636 14.330 1.00 94.06 100 GLU A C 1
ATOM 818 O O . GLU A 1 100 ? -13.012 3.481 13.110 1.00 94.06 100 GLU A O 1
ATOM 823 N N . HIS A 1 101 ? -11.773 4.115 14.869 1.00 92.19 101 HIS A N 1
ATOM 824 C CA . HIS A 1 101 ? -10.595 4.470 14.093 1.00 92.19 101 HIS A CA 1
ATOM 825 C C . HIS A 1 101 ? -9.365 3.740 14.651 1.00 92.19 101 HIS A C 1
ATOM 827 O O . HIS A 1 101 ? -8.839 4.151 15.687 1.00 92.19 101 HIS A O 1
ATOM 833 N N . PRO A 1 102 ? -8.870 2.686 13.971 1.00 93.19 102 PRO A N 1
ATOM 834 C CA . PRO A 1 102 ? -7.710 1.931 14.435 1.00 93.19 102 PRO A CA 1
ATOM 835 C C . PRO A 1 102 ? -6.413 2.742 14.366 1.00 93.19 102 PRO A C 1
ATOM 837 O O . PRO A 1 102 ? -6.088 3.346 13.333 1.00 93.19 102 PRO A O 1
ATOM 840 N N . ARG A 1 103 ? -5.658 2.757 15.469 1.00 93.12 103 ARG A N 1
ATOM 841 C CA . ARG A 1 103 ? -4.448 3.562 15.671 1.00 93.12 103 ARG A CA 1
ATOM 842 C C . ARG A 1 103 ? -3.391 2.820 16.484 1.00 93.12 103 ARG A C 1
ATOM 844 O O . ARG A 1 103 ? -3.661 1.917 17.265 1.00 93.12 103 ARG A O 1
ATOM 851 N N . ASN A 1 104 ? -2.143 3.250 16.320 1.00 91.88 104 ASN A N 1
ATOM 852 C CA . ASN A 1 104 ? -1.017 2.708 17.090 1.00 91.88 104 ASN A CA 1
ATOM 853 C C . ASN A 1 104 ? -0.782 3.459 18.407 1.00 91.88 104 ASN A C 1
ATOM 855 O O . ASN A 1 104 ? -0.005 2.998 19.238 1.00 91.88 104 ASN A O 1
ATOM 859 N N . ARG A 1 105 ? -1.393 4.636 18.573 1.00 91.31 105 ARG A N 1
ATOM 860 C CA . ARG A 1 105 ? -1.214 5.538 19.715 1.00 91.31 105 ARG A CA 1
ATOM 861 C C . ARG A 1 105 ? -2.577 5.979 20.235 1.00 91.31 105 ARG A C 1
ATOM 863 O O . ARG A 1 105 ? -3.526 6.059 19.454 1.00 91.31 105 ARG A O 1
ATOM 870 N N . ARG A 1 106 ? -2.626 6.315 21.522 1.00 93.56 106 ARG A N 1
ATOM 871 C CA . ARG A 1 106 ? -3.771 6.974 22.153 1.00 93.56 106 ARG A CA 1
ATOM 872 C C . ARG A 1 106 ? -4.018 8.355 21.547 1.00 93.56 106 ARG A C 1
ATOM 874 O O . ARG A 1 106 ? -3.083 9.014 21.085 1.00 93.56 106 ARG A O 1
ATOM 881 N N . GLY A 1 107 ? -5.273 8.774 21.545 1.00 91.25 107 GLY A N 1
ATOM 882 C CA . GLY A 1 107 ? -5.715 10.102 21.164 1.00 91.25 107 GLY A CA 1
ATOM 883 C C . GLY A 1 107 ? -5.567 11.110 22.301 1.00 91.25 107 GLY A C 1
ATOM 884 O O . GLY A 1 107 ? -5.380 12.294 22.019 1.00 91.25 107 GLY A O 1
ATOM 885 N N . ASN A 1 108 ? -5.612 10.655 23.562 1.00 93.19 108 ASN A N 1
ATOM 886 C CA . ASN A 1 108 ? -5.510 11.480 24.772 1.00 93.19 108 ASN A CA 1
ATOM 887 C C . ASN A 1 108 ? -6.466 12.688 24.731 1.00 93.19 108 ASN A C 1
ATOM 889 O O . ASN A 1 108 ? -6.071 13.821 25.003 1.00 93.19 108 ASN A O 1
ATOM 893 N N . GLY A 1 109 ? -7.705 12.461 24.285 1.00 91.62 109 GLY A N 1
ATOM 894 C CA . GLY A 1 109 ? -8.750 13.487 24.215 1.00 91.62 109 GLY A CA 1
ATOM 895 C C . GLY A 1 109 ? -8.592 14.549 23.114 1.00 91.62 109 GLY A C 1
ATOM 896 O O . GLY A 1 109 ? -9.409 15.461 23.026 1.00 91.62 109 GLY A O 1
ATOM 897 N N . ARG A 1 110 ? -7.576 14.451 22.243 1.00 94.38 110 ARG A N 1
ATOM 898 C CA . ARG A 1 110 ? -7.284 15.480 21.220 1.00 94.38 110 ARG A CA 1
ATOM 899 C C . ARG A 1 110 ? -8.173 15.413 19.983 1.00 94.38 110 ARG A C 1
ATOM 901 O O . ARG A 1 110 ? -8.256 16.378 19.228 1.00 94.38 110 ARG A O 1
ATOM 908 N N . TYR A 1 111 ? -8.791 14.264 19.734 1.00 95.06 111 TYR A N 1
ATOM 909 C CA . TYR A 1 111 ? -9.520 14.000 18.498 1.00 95.06 111 TYR A CA 1
ATOM 910 C C . TYR A 1 111 ? -11.022 13.957 18.754 1.00 95.06 111 TYR A C 1
ATOM 912 O O . TYR A 1 111 ? -11.474 13.403 19.754 1.00 95.06 111 TYR A O 1
ATOM 920 N N . ARG A 1 112 ? -11.795 14.525 17.824 1.00 96.31 112 ARG A N 1
ATOM 921 C CA . ARG A 1 112 ? -13.260 14.550 17.867 1.00 96.31 112 ARG A CA 1
ATOM 922 C C . ARG A 1 112 ? -13.854 13.754 16.712 1.00 96.31 112 ARG A C 1
ATOM 924 O O . ARG A 1 112 ? -13.283 13.706 15.620 1.00 96.31 112 ARG A O 1
ATOM 931 N N . CYS A 1 113 ? -15.012 13.149 16.951 1.00 96.06 113 CYS A N 1
ATOM 932 C CA . CYS A 1 113 ? -15.817 12.533 15.906 1.00 96.06 113 CYS A CA 1
ATOM 933 C C . CYS A 1 113 ? -16.243 13.600 14.892 1.00 96.06 113 CYS A C 1
ATOM 935 O O . CYS A 1 113 ? -16.731 14.659 15.280 1.00 96.06 113 CYS A O 1
ATOM 937 N N . ARG A 1 114 ? -16.082 13.327 13.593 1.00 94.81 114 ARG A N 1
ATOM 938 C CA . ARG A 1 114 ? -16.451 14.289 12.540 1.00 94.81 114 ARG A CA 1
ATOM 939 C C . ARG A 1 114 ? -17.955 14.558 12.475 1.00 94.81 114 ARG A C 1
ATOM 941 O O . ARG A 1 114 ? -18.349 15.652 12.097 1.00 94.81 114 ARG A O 1
ATOM 948 N N . GLU A 1 115 ? -18.764 13.578 12.859 1.00 95.88 115 GLU A N 1
ATOM 949 C CA . GLU A 1 115 ? -20.226 13.659 12.799 1.00 95.88 115 GLU A CA 1
ATOM 950 C C . GLU A 1 115 ? -20.807 14.168 14.113 1.00 95.88 115 GLU A C 1
ATOM 952 O O . GLU A 1 115 ? -21.463 15.201 14.142 1.00 95.88 115 GLU A O 1
ATOM 957 N N . CYS A 1 116 ? -20.497 13.498 15.222 1.00 96.44 116 CYS A N 1
ATOM 958 C CA . CYS A 1 116 ? -21.054 13.841 16.530 1.00 96.44 116 CYS A CA 1
ATOM 959 C C . CYS A 1 116 ? -20.351 15.025 17.212 1.00 96.44 116 CYS A C 1
ATOM 961 O O . CYS A 1 116 ? -20.836 15.527 18.216 1.00 96.44 116 CYS A O 1
ATOM 963 N N . ARG A 1 117 ? -19.169 15.440 16.729 1.00 95.88 117 ARG A N 1
ATOM 964 C CA . ARG A 1 117 ? -18.309 16.491 17.320 1.00 95.88 117 ARG A CA 1
ATOM 965 C C . ARG A 1 117 ? -17.869 16.262 18.778 1.00 95.88 117 ARG A C 1
ATOM 967 O O . ARG A 1 117 ? -17.197 17.122 19.343 1.00 95.88 117 ARG A O 1
ATOM 974 N N . VAL A 1 118 ? -18.156 15.096 19.359 1.00 96.50 118 VAL A N 1
ATOM 975 C CA . VAL A 1 118 ? -17.690 14.675 20.692 1.00 96.50 118 VAL A CA 1
ATOM 976 C C . VAL A 1 118 ? -16.264 14.124 20.660 1.00 96.50 118 VAL A C 1
ATOM 978 O O . VAL A 1 118 ? -15.795 13.648 19.622 1.00 96.50 118 VAL A O 1
ATOM 981 N N . ILE A 1 119 ? -15.574 14.171 21.802 1.00 96.88 119 ILE A N 1
ATOM 982 C CA . ILE A 1 119 ? -14.222 13.619 21.969 1.00 96.88 119 ILE A CA 1
ATOM 983 C C . ILE A 1 119 ? -14.252 12.094 21.784 1.00 96.88 119 ILE A C 1
ATOM 985 O O . ILE A 1 119 ? -15.142 11.411 22.290 1.00 96.88 119 ILE A O 1
ATOM 989 N N . LEU A 1 120 ? -13.282 11.564 21.035 1.00 97.31 120 LEU A N 1
ATOM 990 C CA . LEU A 1 120 ? -13.105 10.125 20.853 1.00 97.31 120 LEU A CA 1
ATOM 991 C C . LEU A 1 120 ? -12.443 9.509 22.089 1.00 97.31 120 LEU A C 1
ATOM 993 O O . LEU A 1 120 ? -11.469 10.052 22.612 1.00 97.31 120 LEU A O 1
ATOM 997 N N . GLN A 1 121 ? -12.955 8.358 22.516 1.00 96.88 121 GLN A N 1
ATOM 998 C CA . GLN A 1 121 ? -12.421 7.592 23.635 1.00 96.88 121 GLN A CA 1
ATOM 999 C C . GLN A 1 121 ? -11.370 6.593 23.151 1.00 96.88 121 GLN A C 1
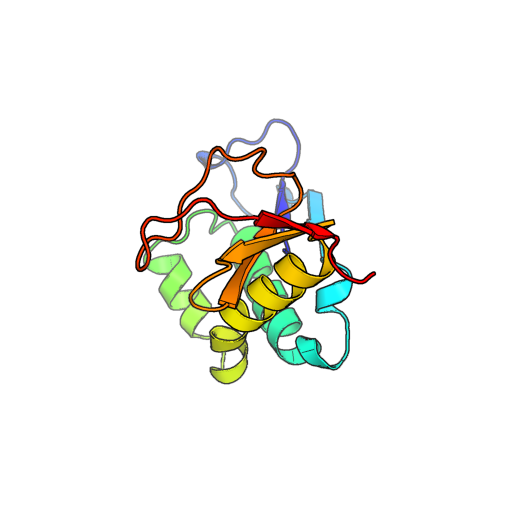ATOM 1001 O O . GLN A 1 121 ? -11.515 5.985 22.089 1.00 96.88 121 GLN A O 1
ATOM 1006 N N . ASP A 1 122 ? -10.311 6.434 23.937 1.00 96.38 122 ASP A N 1
ATOM 1007 C CA . ASP A 1 122 ? -9.249 5.467 23.687 1.00 96.38 122 ASP A CA 1
ATOM 1008 C C . ASP A 1 122 ? -9.639 4.096 24.248 1.00 96.38 122 ASP A C 1
ATOM 1010 O O . ASP A 1 122 ? -9.677 3.908 25.461 1.00 96.38 122 ASP A O 1
ATOM 1014 N N . VAL A 1 123 ? -9.881 3.130 23.365 1.00 95.12 123 VAL A N 1
ATOM 1015 C CA . VAL A 1 123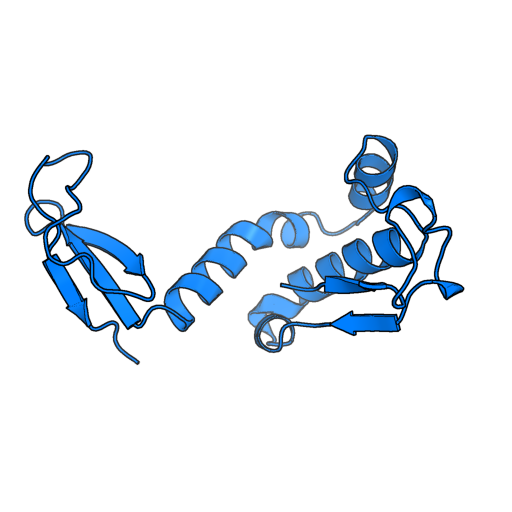 ? -10.157 1.732 23.724 1.00 95.12 123 VAL A CA 1
ATOM 1016 C C . VAL A 1 123 ? -8.960 0.875 23.294 1.00 95.12 123 VAL A C 1
ATOM 1018 O O . VAL A 1 123 ? -8.490 1.049 22.168 1.00 95.12 123 VAL A O 1
ATOM 1021 N N . PRO A 1 124 ? -8.407 -0.017 24.135 1.00 93.81 124 PRO A N 1
ATOM 1022 C CA . PRO A 1 124 ? -7.384 -0.967 23.696 1.00 93.81 124 PRO A CA 1
ATOM 1023 C C . PRO A 1 124 ? -7.898 -1.828 22.534 1.00 93.81 124 PRO A C 1
ATOM 1025 O O . PRO A 1 124 ? -9.041 -2.274 22.556 1.00 93.81 124 PRO A O 1
ATOM 1028 N N . ALA A 1 125 ? -7.076 -2.044 21.507 1.00 88.94 125 ALA A N 1
ATOM 1029 C CA . ALA A 1 125 ? -7.423 -2.992 20.452 1.00 88.94 125 ALA A CA 1
ATOM 1030 C C . ALA A 1 125 ? -7.240 -4.425 20.978 1.00 88.94 125 ALA A C 1
ATOM 1032 O O . ALA A 1 125 ? -6.212 -4.721 21.592 1.00 88.94 125 ALA A O 1
ATOM 1033 N N . GLU A 1 126 ? -8.223 -5.294 20.744 1.00 75.25 126 GLU A N 1
ATOM 1034 C CA . GLU A 1 126 ? -8.099 -6.725 21.038 1.00 75.25 126 GLU A CA 1
ATOM 1035 C C . GLU A 1 126 ? -6.940 -7.314 20.217 1.00 75.25 126 GLU A C 1
ATOM 1037 O O . GLU A 1 126 ? -6.763 -6.969 19.043 1.00 75.25 126 GLU A O 1
ATOM 1042 N N . SER A 1 127 ? -6.092 -8.098 20.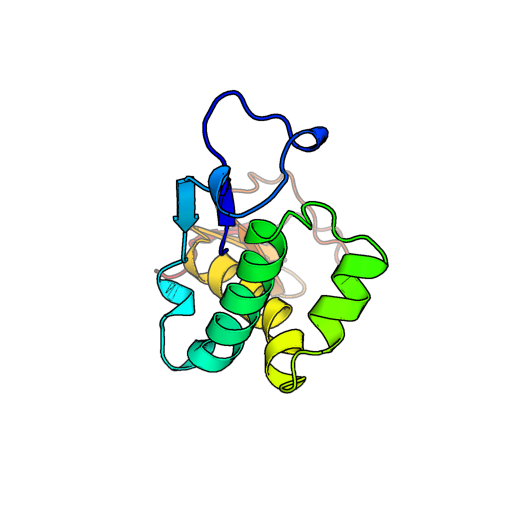891 1.00 57.19 127 SER A N 1
ATOM 1043 C CA . SER A 1 127 ? -4.832 -8.646 20.363 1.00 57.19 127 SER A CA 1
ATOM 1044 C C . SER A 1 127 ? -5.038 -9.997 19.700 1.00 57.19 127 SER A C 1
ATOM 1046 O O . SER A 1 127 ? -5.754 -10.819 20.308 1.00 57.19 127 SER A O 1
#

Sequence (127 aa):
MLVCRYRRGISKAQISGPSDVRCVDIHPVAMQVEWRLYAAFLIYHEFLHALGYTGHDRTFRRLEALWPNTTATKMGAAFGQHLRKKRSKWLWKCPQCGKEHPRNRRGNGRYRCRECRVILQDVPAES

Secondary structure (DSSP, 8-state):
--EEEEPTT--GGG--SGGGEEEEE--GGGGSGGGHHHHHHHHHHHHHHHTT--S--HHHHHHHTT-S-HHHHHTHHHHHHHHHHHH-SEEEE-TTT--EEEESS--TT--B-TTT-PBPEEEEPP-

Radius of gyration: 19.22 Å; chains: 1; bounding box: 46×34×44 Å